Protein AF-X1Q1R5-F1 (afdb_monomer_lite)

Organism: NCBI:txid412755

Radius of gyration: 16.68 Å; chains: 1; bounding box: 34×30×47 Å

Sequence (95 aa):
HKLDEFIKYTYSLKLLEYLACGKPVVTTSTPETKEFSDVIYIAKDYADFSKKIDSALKNDTIELQKQRIEQVKKQDWDLKINQMMKYIDLKISKL

pLDDT: mean 92.35, std 6.98, range [62.72, 98.44]

Foldseek 3Di:
DPDDPVLQPDDDPVLLVCLLQLAEEEEADGPNVVLVVVLYHHADDDVSSVVRVVVRVVVSDPVSSVVSNVSSVVVDPVVVVVVVVVVVCVVVVVD

Structure (mmCIF, N/CA/C/O backbone):
data_AF-X1Q1R5-F1
#
_entry.id   AF-X1Q1R5-F1
#
loop_
_atom_site.group_PDB
_atom_site.id
_atom_site.type_symbol
_atom_site.label_atom_id
_atom_site.label_alt_id
_atom_site.label_comp_id
_atom_site.label_asym_id
_atom_site.label_entity_id
_atom_site.label_seq_id
_atom_site.pdbx_PDB_ins_code
_atom_site.Cartn_x
_atom_site.Cartn_y
_atom_site.Cartn_z
_atom_site.occupancy
_atom_site.B_iso_or_equiv
_atom_site.auth_seq_id
_atom_site.auth_comp_id
_atom_site.auth_asym_id
_atom_site.auth_atom_id
_atom_site.pdbx_PDB_model_num
ATOM 1 N N . HIS A 1 1 ? 0.297 -13.973 2.278 1.00 62.72 1 HIS A N 1
ATOM 2 C CA . HIS A 1 1 ? 0.226 -14.300 3.721 1.00 62.72 1 HIS A CA 1
ATOM 3 C C . HIS A 1 1 ? -0.872 -15.323 3.979 1.00 62.72 1 HIS A C 1
ATOM 5 O O . HIS A 1 1 ? -1.770 -15.435 3.152 1.00 62.72 1 HIS A O 1
ATOM 11 N N . LYS A 1 2 ? -0.825 -16.053 5.102 1.00 74.25 2 LYS A N 1
ATOM 12 C CA . LYS A 1 2 ? -1.996 -16.800 5.579 1.00 74.25 2 LYS A CA 1
ATOM 13 C C . LYS A 1 2 ? -2.978 -15.783 6.156 1.00 74.25 2 LYS A C 1
ATOM 15 O O . LYS A 1 2 ? -2.619 -15.093 7.097 1.00 74.25 2 LYS A O 1
ATOM 20 N N . LEU A 1 3 ? -4.159 -15.643 5.560 1.00 76.81 3 LEU A N 1
ATOM 21 C CA . LEU A 1 3 ? -5.197 -14.751 6.077 1.00 76.81 3 LEU A CA 1
ATOM 22 C C . LEU A 1 3 ? -5.797 -15.378 7.336 1.00 76.81 3 LEU A C 1
ATOM 24 O O . LEU A 1 3 ? -6.502 -16.382 7.250 1.00 76.81 3 LEU A O 1
ATOM 28 N N . ASP A 1 4 ? -5.484 -14.806 8.490 1.00 83.94 4 ASP A N 1
ATOM 29 C CA . ASP A 1 4 ? -6.016 -15.201 9.788 1.00 83.94 4 ASP A CA 1
ATOM 30 C C . ASP A 1 4 ? -6.622 -13.995 10.523 1.00 83.94 4 ASP A C 1
ATOM 32 O O . ASP A 1 4 ? -6.669 -12.871 10.012 1.00 83.94 4 ASP A O 1
ATOM 36 N N . GLU A 1 5 ? -7.143 -14.248 11.722 1.00 84.12 5 GLU A N 1
ATOM 37 C CA . GLU A 1 5 ? -7.767 -13.214 12.543 1.00 84.12 5 GLU A CA 1
ATOM 38 C C . GLU A 1 5 ? -6.778 -12.109 12.936 1.00 84.12 5 GLU A C 1
ATOM 40 O O . GLU A 1 5 ? -7.152 -10.939 12.991 1.00 84.12 5 GLU A O 1
ATOM 45 N N . PHE A 1 6 ? -5.502 -12.449 13.117 1.00 84.00 6 PHE A N 1
ATOM 46 C CA . PHE A 1 6 ? -4.469 -11.484 13.468 1.00 84.00 6 PHE A CA 1
ATOM 47 C C . PHE A 1 6 ? -4.257 -10.454 12.351 1.00 84.00 6 PHE A C 1
ATOM 49 O O . PHE A 1 6 ? -4.289 -9.247 12.601 1.00 84.00 6 PHE A O 1
ATOM 56 N N . ILE A 1 7 ? -4.126 -10.900 11.097 1.00 81.69 7 ILE A N 1
ATOM 57 C CA . ILE A 1 7 ? -3.938 -9.991 9.953 1.00 81.69 7 ILE A CA 1
ATOM 58 C C . ILE A 1 7 ? -5.164 -9.099 9.728 1.00 81.69 7 ILE A C 1
ATOM 60 O O . ILE A 1 7 ? -5.025 -7.972 9.253 1.00 81.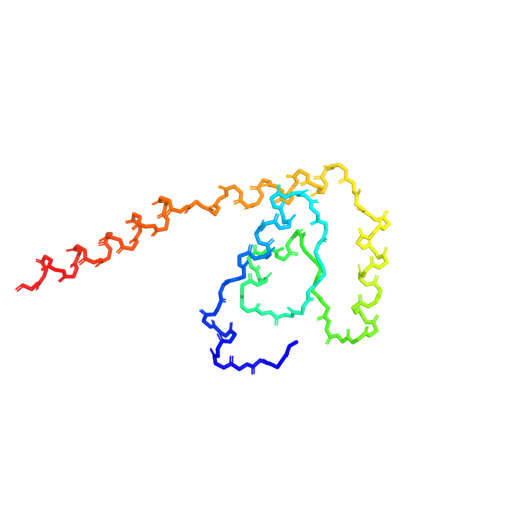69 7 ILE A O 1
ATOM 64 N N . LYS A 1 8 ? -6.364 -9.563 10.095 1.00 82.75 8 LYS A N 1
ATOM 65 C CA . LYS A 1 8 ? -7.595 -8.776 9.955 1.00 82.75 8 LYS A CA 1
ATOM 66 C C . LYS A 1 8 ? -7.580 -7.492 10.790 1.00 82.75 8 LYS A C 1
ATOM 68 O O . LYS A 1 8 ? -8.169 -6.502 10.364 1.00 82.75 8 LYS A O 1
ATOM 73 N N . TYR A 1 9 ? -6.919 -7.518 11.946 1.00 84.25 9 TYR A N 1
ATOM 74 C CA . TYR A 1 9 ? -6.852 -6.391 12.881 1.00 84.25 9 TYR A CA 1
ATOM 75 C C . TYR A 1 9 ? -5.463 -5.740 12.952 1.00 84.25 9 TYR A C 1
ATOM 77 O O . TYR A 1 9 ? -5.221 -4.900 13.815 1.00 84.25 9 TYR A O 1
ATOM 85 N N . THR A 1 10 ? -4.552 -6.113 12.050 1.00 84.00 10 THR A N 1
ATOM 86 C CA . THR A 1 10 ? -3.208 -5.534 11.973 1.00 84.00 10 THR A CA 1
ATOM 87 C C . THR A 1 10 ? -3.160 -4.412 10.946 1.00 84.00 10 THR A C 1
ATOM 89 O O . THR A 1 10 ? -3.763 -4.503 9.877 1.00 84.00 10 THR A O 1
ATOM 92 N N . TYR A 1 11 ? -2.389 -3.377 11.267 1.00 86.94 11 TYR A N 1
ATOM 93 C CA . TYR A 1 11 ? -2.087 -2.265 10.379 1.00 86.94 11 TYR A CA 1
ATOM 94 C C . TYR A 1 11 ? -0.563 -2.157 10.206 1.00 86.94 11 TYR A C 1
ATOM 96 O O . TYR A 1 11 ? 0.184 -2.091 11.185 1.00 86.94 11 TYR A O 1
ATOM 104 N N . SER A 1 12 ? -0.083 -2.205 8.967 1.00 89.00 12 SER A N 1
ATOM 105 C CA . SER A 1 12 ? 1.324 -2.335 8.608 1.00 89.00 12 SER A CA 1
ATOM 106 C C . SER A 1 12 ? 2.020 -0.981 8.590 1.00 89.00 12 SER A C 1
ATOM 108 O O . SER A 1 12 ? 2.061 -0.274 7.583 1.00 89.00 12 SER A O 1
ATOM 110 N N . LEU A 1 13 ? 2.696 -0.646 9.690 1.00 90.88 13 LEU A N 1
ATOM 111 C CA . LEU A 1 13 ? 3.526 0.561 9.736 1.00 90.88 13 LEU A CA 1
ATOM 112 C C . LEU A 1 13 ? 4.614 0.557 8.646 1.00 90.88 13 LEU A C 1
ATOM 114 O O . LEU A 1 13 ? 4.911 1.596 8.064 1.00 90.88 13 LEU A O 1
ATOM 118 N N . LYS A 1 14 ? 5.151 -0.622 8.301 1.00 91.56 14 LYS A N 1
ATOM 119 C CA . LYS A 1 14 ? 6.138 -0.755 7.220 1.00 91.56 14 LYS A CA 1
ATOM 120 C C . LYS A 1 14 ? 5.587 -0.361 5.857 1.00 91.56 14 LYS A C 1
ATOM 122 O O . LYS A 1 14 ? 6.324 0.221 5.066 1.00 91.56 14 LYS A O 1
ATOM 127 N N . LEU A 1 15 ? 4.311 -0.637 5.583 1.00 94.38 15 LEU A N 1
ATOM 128 C CA . LEU A 1 15 ? 3.679 -0.179 4.348 1.00 94.38 15 LEU A CA 1
ATOM 129 C C . LEU A 1 15 ? 3.727 1.350 4.266 1.00 94.38 15 LEU A C 1
ATOM 131 O O . LEU A 1 15 ? 4.181 1.892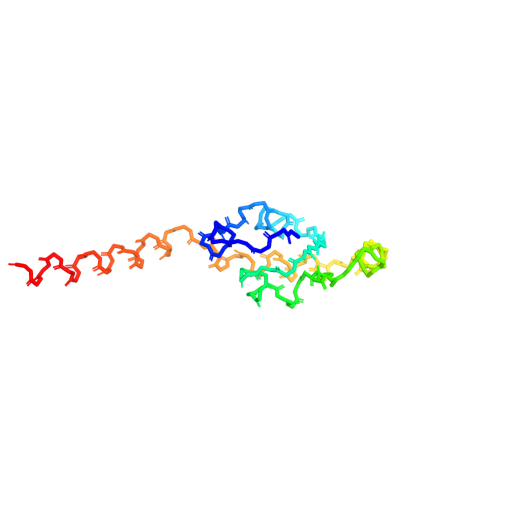 3.259 1.00 94.38 15 LEU A O 1
ATOM 135 N N . LEU A 1 16 ? 3.334 2.032 5.345 1.00 94.31 16 LEU A N 1
ATOM 136 C CA . LEU A 1 16 ? 3.365 3.491 5.404 1.00 94.31 16 LEU A CA 1
ATOM 137 C C . LEU A 1 16 ? 4.774 4.061 5.258 1.00 94.31 16 LEU A C 1
ATOM 139 O O . LEU A 1 16 ? 4.963 4.991 4.481 1.00 94.31 16 LEU A O 1
ATOM 143 N N . GLU A 1 17 ? 5.761 3.500 5.958 1.00 95.25 17 GLU A N 1
ATOM 144 C CA . GLU A 1 17 ? 7.154 3.957 5.882 1.00 95.25 17 GLU A CA 1
ATOM 145 C C . GLU A 1 17 ? 7.701 3.885 4.449 1.00 95.25 17 GLU A C 1
ATOM 147 O O . GLU A 1 17 ? 8.294 4.848 3.961 1.00 95.25 17 GLU A O 1
ATOM 152 N N . TYR A 1 18 ? 7.466 2.780 3.733 1.00 96.75 18 TYR A N 1
ATOM 153 C CA . TYR A 1 18 ? 7.936 2.652 2.352 1.00 96.75 18 TYR A CA 1
ATOM 154 C C . TYR A 1 18 ? 7.255 3.643 1.409 1.00 96.75 18 TYR A C 1
ATOM 156 O O . TYR A 1 18 ? 7.927 4.257 0.576 1.00 96.75 18 TYR A O 1
ATOM 164 N N . LEU A 1 19 ? 5.946 3.844 1.563 1.00 96.50 19 LEU A N 1
ATOM 165 C CA . LEU A 1 19 ? 5.197 4.820 0.775 1.00 96.50 19 LEU A CA 1
ATOM 166 C C . LEU A 1 19 ? 5.610 6.265 1.095 1.00 96.50 19 LEU A C 1
ATOM 168 O O . LEU A 1 19 ? 5.726 7.075 0.177 1.00 96.50 19 LEU A O 1
ATOM 172 N N . ALA A 1 20 ? 5.926 6.571 2.356 1.00 96.19 20 ALA A N 1
ATOM 173 C CA . ALA A 1 20 ? 6.461 7.867 2.779 1.00 96.19 20 ALA A CA 1
ATOM 174 C C . ALA A 1 20 ? 7.858 8.138 2.200 1.00 96.19 20 ALA A C 1
ATOM 176 O O . ALA A 1 20 ? 8.215 9.286 1.948 1.00 96.19 20 ALA A O 1
ATOM 177 N N . CYS A 1 21 ? 8.635 7.088 1.923 1.00 96.88 21 CYS A N 1
ATOM 178 C CA . CYS A 1 21 ? 9.883 7.178 1.163 1.00 96.88 21 CYS A CA 1
ATOM 179 C C . CYS A 1 21 ? 9.677 7.182 -0.365 1.00 96.88 21 CYS A C 1
ATOM 181 O O . CYS A 1 21 ? 10.657 7.119 -1.110 1.00 96.88 21 CYS A O 1
ATOM 183 N N . GLY A 1 22 ? 8.430 7.187 -0.846 1.00 97.31 22 GLY A N 1
ATOM 184 C CA . GLY A 1 22 ? 8.088 7.116 -2.267 1.00 97.31 22 GLY A CA 1
ATOM 185 C C . GLY A 1 22 ? 8.401 5.771 -2.926 1.00 97.31 22 GLY A C 1
ATOM 186 O O . GLY A 1 22 ? 8.298 5.660 -4.144 1.00 97.31 22 GLY A O 1
ATOM 187 N N . LYS A 1 23 ? 8.775 4.735 -2.167 1.00 97.75 23 LYS A N 1
ATOM 188 C CA . LYS A 1 23 ? 9.219 3.452 -2.725 1.00 97.75 23 LYS A CA 1
ATOM 189 C C . LYS A 1 23 ? 8.035 2.633 -3.242 1.00 97.75 23 LYS A C 1
ATOM 191 O O . LYS A 1 23 ? 7.009 2.562 -2.563 1.00 97.75 23 LYS A O 1
ATOM 196 N N . PRO A 1 24 ? 8.153 1.981 -4.413 1.00 97.75 24 PRO A N 1
ATOM 197 C CA . PRO A 1 24 ? 7.119 1.070 -4.869 1.00 97.75 24 PRO A CA 1
ATOM 198 C C . PRO A 1 24 ? 7.029 -0.140 -3.933 1.00 97.75 24 PRO A C 1
ATOM 200 O O . PRO A 1 24 ? 8.046 -0.687 -3.506 1.00 97.75 24 PRO A O 1
ATOM 203 N N . VAL A 1 25 ? 5.803 -0.567 -3.628 1.00 97.69 25 VAL A N 1
ATOM 204 C CA . VAL A 1 25 ? 5.539 -1.698 -2.730 1.00 97.69 25 VAL A CA 1
ATOM 205 C C . VAL A 1 25 ? 4.766 -2.777 -3.474 1.00 97.69 25 VAL A C 1
ATOM 207 O O . VAL A 1 25 ? 3.725 -2.505 -4.074 1.00 97.69 25 VAL A O 1
ATOM 210 N N . VAL A 1 26 ? 5.266 -4.010 -3.397 1.00 97.56 26 VAL A N 1
ATOM 211 C CA . VAL A 1 26 ? 4.562 -5.220 -3.830 1.00 97.56 26 VAL A CA 1
ATOM 212 C C . VAL A 1 26 ? 4.185 -6.015 -2.588 1.00 97.56 26 VAL A C 1
ATOM 214 O O . VAL A 1 26 ? 5.031 -6.299 -1.744 1.00 97.56 26 VAL A O 1
ATOM 217 N N . THR A 1 27 ? 2.911 -6.362 -2.462 1.00 95.31 27 THR A N 1
ATOM 218 C CA . THR A 1 27 ? 2.374 -7.078 -1.301 1.00 95.31 27 THR A CA 1
ATOM 219 C C . THR A 1 27 ? 1.303 -8.082 -1.725 1.00 95.31 27 THR A C 1
ATOM 221 O O . THR A 1 27 ? 0.934 -8.160 -2.895 1.00 95.31 27 THR A O 1
ATOM 224 N N . THR A 1 28 ? 0.801 -8.872 -0.780 1.00 93.31 28 THR A N 1
ATOM 225 C CA . THR A 1 28 ? -0.390 -9.714 -0.980 1.00 93.31 28 THR A CA 1
ATOM 226 C C . THR A 1 28 ? -1.607 -9.057 -0.338 1.00 93.31 28 THR A C 1
ATOM 228 O O . THR A 1 28 ? -1.465 -8.170 0.500 1.00 93.31 28 THR A O 1
ATOM 231 N N . SER A 1 29 ? -2.810 -9.463 -0.745 1.00 91.56 29 SER A N 1
ATOM 232 C CA . SER A 1 29 ? -4.040 -8.822 -0.272 1.00 91.56 29 SER A CA 1
ATOM 233 C C . SER A 1 29 ? -4.211 -8.951 1.246 1.00 91.56 29 SER A C 1
ATOM 235 O O . SER A 1 29 ? -4.197 -10.055 1.788 1.00 91.56 29 SER A O 1
ATOM 237 N N . THR A 1 30 ? -4.408 -7.816 1.913 1.00 89.31 30 THR A N 1
ATOM 238 C CA . THR A 1 30 ? -4.883 -7.685 3.302 1.00 89.31 30 THR A CA 1
ATOM 239 C C . THR A 1 30 ? -5.984 -6.613 3.358 1.00 89.31 30 THR A C 1
ATOM 241 O O . THR A 1 30 ? -6.139 -5.853 2.396 1.00 89.31 30 THR A O 1
ATOM 244 N N . PRO A 1 31 ? -6.773 -6.501 4.443 1.00 88.50 31 PRO A N 1
ATOM 245 C CA . PRO A 1 31 ? -7.789 -5.450 4.546 1.00 88.50 31 PRO A CA 1
ATOM 246 C C . PRO A 1 31 ? -7.235 -4.031 4.339 1.00 88.50 31 PRO A C 1
ATOM 248 O O . PRO A 1 31 ? -7.820 -3.269 3.575 1.00 88.50 31 PRO A O 1
ATOM 251 N N . GLU A 1 32 ? -6.079 -3.720 4.933 1.00 87.19 32 GLU A N 1
ATOM 252 C CA . GLU A 1 32 ? -5.391 -2.423 4.818 1.00 87.19 32 GLU A CA 1
ATOM 253 C C . GLU A 1 32 ? -4.976 -2.093 3.377 1.00 87.19 32 GLU A C 1
ATOM 255 O O . GLU A 1 32 ? -5.114 -0.958 2.933 1.00 87.19 32 GLU A O 1
ATOM 260 N N . THR A 1 33 ? -4.523 -3.085 2.600 1.00 90.69 33 THR A N 1
ATOM 261 C CA . THR A 1 33 ? -4.043 -2.841 1.223 1.00 90.69 33 THR A CA 1
ATOM 262 C C . THR A 1 33 ? -5.099 -2.242 0.295 1.00 90.69 33 THR A C 1
ATOM 264 O O . THR A 1 33 ? -4.743 -1.649 -0.720 1.00 90.69 33 THR A O 1
ATOM 267 N N . LYS A 1 34 ? -6.388 -2.354 0.640 1.00 88.69 34 LYS A N 1
ATOM 268 C CA . LYS A 1 34 ? -7.482 -1.745 -0.126 1.00 88.69 34 LYS A CA 1
ATOM 269 C C . LYS A 1 34 ? -7.440 -0.218 -0.106 1.00 88.69 34 LYS A C 1
ATOM 271 O O . LYS A 1 34 ? -7.826 0.392 -1.089 1.00 88.69 34 LYS A O 1
ATOM 276 N N . GLU A 1 35 ? -6.969 0.391 0.979 1.00 89.62 35 GLU A N 1
ATOM 277 C CA . GLU A 1 35 ? -6.878 1.854 1.106 1.00 89.62 35 GLU A CA 1
ATOM 278 C C . GLU A 1 35 ?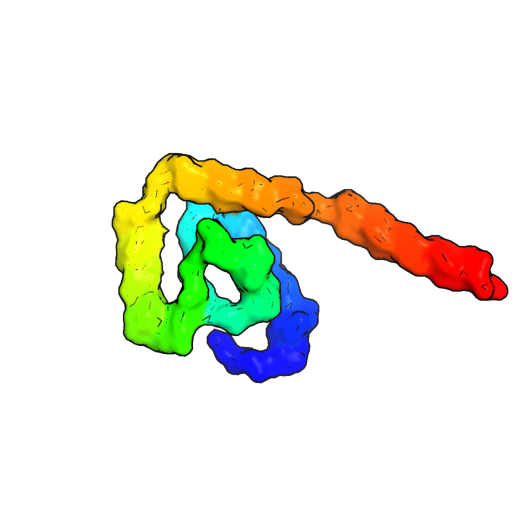 -5.777 2.452 0.212 1.00 89.62 35 GLU A C 1
ATOM 280 O O . GLU A 1 35 ? -5.841 3.609 -0.204 1.00 89.62 35 GLU A O 1
ATOM 285 N N . PHE A 1 36 ? -4.776 1.639 -0.125 1.00 93.75 36 PHE A N 1
ATOM 286 C CA . PHE A 1 36 ? -3.600 2.052 -0.888 1.00 93.75 36 PHE A CA 1
ATOM 287 C C . PHE A 1 36 ? -3.552 1.436 -2.289 1.00 93.75 36 PHE A C 1
ATOM 289 O O . PHE A 1 36 ? -2.515 1.533 -2.943 1.00 93.75 36 PHE A O 1
ATOM 296 N N . SER A 1 37 ? -4.640 0.814 -2.763 1.00 94.50 37 SER A N 1
ATOM 297 C CA . SER A 1 37 ? -4.673 0.059 -4.027 1.00 94.50 37 SER A CA 1
ATOM 298 C C . SER A 1 37 ? -4.219 0.863 -5.243 1.00 94.50 37 SER A C 1
ATOM 300 O O . SER A 1 37 ? -3.703 0.282 -6.192 1.00 94.50 37 SER A O 1
ATOM 302 N N . ASP A 1 38 ? -4.372 2.184 -5.192 1.00 95.00 38 ASP A N 1
ATOM 303 C CA . ASP A 1 38 ? -4.008 3.093 -6.280 1.00 95.00 38 ASP A CA 1
ATOM 304 C C . ASP A 1 38 ? -2.493 3.337 -6.373 1.00 95.00 38 ASP A C 1
ATOM 306 O O . ASP A 1 38 ? -2.000 3.787 -7.403 1.00 95.00 38 ASP A O 1
ATOM 310 N N . VAL A 1 39 ? -1.737 3.044 -5.307 1.00 96.25 39 VAL A N 1
ATOM 311 C CA . VAL A 1 39 ? -0.304 3.374 -5.199 1.00 96.25 39 VAL A CA 1
ATOM 312 C C . VAL A 1 39 ? 0.598 2.169 -4.887 1.00 96.25 39 VAL A C 1
ATOM 314 O O . VAL A 1 39 ? 1.823 2.324 -4.791 1.00 96.25 39 VAL A O 1
ATOM 317 N N . ILE A 1 40 ? 0.023 0.964 -4.771 1.00 97.06 40 ILE A N 1
ATOM 318 C CA . ILE A 1 40 ? 0.733 -0.300 -4.501 1.00 97.06 40 ILE A CA 1
ATOM 319 C C . ILE A 1 40 ? 0.390 -1.391 -5.513 1.00 97.06 40 ILE A C 1
ATOM 321 O O . ILE A 1 40 ? -0.627 -1.353 -6.196 1.00 97.06 40 ILE A O 1
ATOM 325 N N . TYR A 1 41 ? 1.210 -2.438 -5.535 1.00 97.62 41 TYR A N 1
ATOM 326 C CA . TYR A 1 41 ? 0.963 -3.639 -6.319 1.00 97.62 41 TYR A CA 1
ATOM 327 C C . TYR A 1 41 ? 0.487 -4.780 -5.413 1.00 97.62 41 TYR A C 1
ATOM 329 O O . TYR A 1 41 ? 1.210 -5.212 -4.516 1.00 97.62 41 TYR A O 1
ATOM 337 N N . ILE A 1 42 ? -0.713 -5.310 -5.671 1.00 96.94 42 ILE A N 1
ATOM 338 C CA . ILE A 1 42 ? -1.284 -6.434 -4.911 1.00 96.94 42 ILE A CA 1
ATOM 339 C C . ILE A 1 42 ? -1.196 -7.711 -5.745 1.00 96.94 42 ILE A C 1
ATOM 341 O O . ILE A 1 42 ? -1.893 -7.862 -6.748 1.00 96.94 42 ILE A O 1
ATOM 345 N N . ALA A 1 43 ? -0.326 -8.632 -5.349 1.00 97.12 43 ALA A N 1
ATOM 346 C CA . ALA A 1 43 ? -0.126 -9.914 -6.007 1.00 97.12 43 ALA A CA 1
ATOM 347 C C . ALA A 1 43 ? -1.104 -10.987 -5.505 1.00 97.12 43 ALA A C 1
ATOM 349 O O . ALA A 1 43 ? -1.402 -11.055 -4.308 1.00 97.12 43 ALA A O 1
ATOM 350 N N . LYS A 1 44 ? -1.579 -11.841 -6.419 1.00 95.12 44 LYS A N 1
ATOM 351 C CA . LYS A 1 44 ? -2.515 -12.941 -6.110 1.00 95.12 44 LYS A CA 1
ATOM 352 C C . LYS A 1 44 ? -1.837 -14.298 -5.905 1.00 95.12 44 LYS A C 1
ATOM 354 O O . LYS A 1 44 ? -2.386 -15.158 -5.226 1.00 95.12 44 LYS A O 1
ATOM 359 N N . ASP A 1 45 ? -0.658 -14.484 -6.488 1.00 95.31 45 ASP A N 1
ATOM 360 C CA . ASP A 1 45 ? 0.114 -15.723 -6.443 1.00 95.31 45 ASP A CA 1
ATOM 361 C C . ASP A 1 45 ? 1.614 -15.435 -6.628 1.00 95.31 45 ASP A C 1
ATOM 363 O O . ASP A 1 45 ? 2.022 -14.289 -6.828 1.00 95.31 45 ASP A O 1
ATOM 367 N N . TYR A 1 46 ? 2.442 -16.477 -6.540 1.00 95.62 46 TYR A N 1
ATOM 368 C CA . TYR A 1 46 ? 3.899 -16.362 -6.639 1.00 95.62 46 TYR A CA 1
ATOM 369 C C . TYR A 1 46 ? 4.381 -15.799 -7.983 1.00 95.62 46 TYR A C 1
ATOM 371 O O . TYR A 1 46 ? 5.275 -14.953 -8.014 1.00 95.62 46 TYR A O 1
ATOM 379 N N . ALA A 1 47 ? 3.795 -16.248 -9.095 1.00 97.50 47 ALA A N 1
ATOM 380 C CA . ALA A 1 47 ? 4.214 -15.819 -10.426 1.00 97.50 47 ALA A CA 1
ATOM 381 C C . ALA A 1 47 ? 3.838 -14.351 -10.671 1.00 97.50 47 ALA A C 1
ATOM 383 O O . ALA A 1 47 ? 4.622 -13.577 -11.222 1.00 97.50 47 ALA A O 1
ATOM 384 N N . ASP A 1 48 ? 2.650 -13.954 -10.226 1.00 97.94 48 ASP A N 1
ATOM 385 C CA . ASP A 1 48 ? 2.168 -12.579 -10.265 1.00 97.94 48 ASP A CA 1
ATOM 386 C C . ASP A 1 48 ? 2.986 -11.656 -9.348 1.00 97.94 48 ASP A C 1
ATOM 388 O O . ASP A 1 48 ? 3.269 -10.519 -9.724 1.00 97.94 48 ASP A O 1
ATOM 392 N N . PHE A 1 49 ? 3.448 -12.148 -8.192 1.00 97.75 49 PHE A N 1
ATOM 393 C CA . PHE A 1 49 ? 4.349 -11.398 -7.311 1.00 97.75 49 PHE A CA 1
ATOM 394 C C . PHE A 1 49 ? 5.653 -11.035 -8.028 1.00 97.75 49 PHE A C 1
ATOM 396 O O . PHE A 1 49 ? 6.029 -9.865 -8.053 1.00 97.75 49 PHE A O 1
ATOM 403 N N . SER A 1 50 ? 6.300 -12.009 -8.678 1.00 98.06 50 SER A N 1
ATOM 404 C CA . SER A 1 50 ? 7.530 -11.770 -9.447 1.00 98.06 50 SER A CA 1
ATOM 405 C C . SER A 1 50 ? 7.309 -10.753 -10.568 1.00 98.06 50 SER A C 1
ATOM 407 O O . SER A 1 50 ? 8.055 -9.785 -10.682 1.00 98.06 50 SER A O 1
ATOM 409 N N . LYS A 1 51 ? 6.232 -10.909 -11.351 1.00 98.44 51 LYS A N 1
ATOM 410 C CA . LYS A 1 51 ? 5.890 -9.967 -12.431 1.00 98.44 51 LYS A CA 1
ATOM 411 C C . LYS A 1 51 ? 5.661 -8.547 -11.913 1.00 98.44 51 LYS A C 1
ATOM 413 O O . LYS A 1 51 ? 6.048 -7.575 -12.562 1.00 98.44 51 LYS A O 1
ATOM 418 N N . LYS A 1 52 ? 5.029 -8.414 -10.746 1.00 98.31 52 LYS A N 1
ATOM 419 C CA . LYS A 1 52 ? 4.782 -7.118 -10.107 1.00 98.31 52 LYS A CA 1
ATOM 420 C C . LYS A 1 52 ? 6.051 -6.478 -9.567 1.00 98.31 52 LYS A C 1
ATOM 422 O O . LYS A 1 52 ? 6.145 -5.261 -9.660 1.00 98.31 52 LYS A O 1
ATOM 427 N N . ILE A 1 53 ? 7.029 -7.250 -9.085 1.00 98.12 53 ILE A N 1
ATOM 428 C CA . ILE A 1 53 ? 8.361 -6.716 -8.753 1.00 98.12 53 ILE A CA 1
ATOM 429 C C . ILE A 1 53 ? 9.000 -6.103 -10.001 1.00 98.12 53 ILE A C 1
ATOM 431 O O . ILE A 1 53 ? 9.414 -4.947 -9.965 1.00 98.12 53 ILE A O 1
ATOM 435 N N . ASP A 1 54 ? 9.021 -6.834 -11.117 1.00 98.38 54 ASP A N 1
ATOM 436 C CA . ASP A 1 54 ? 9.620 -6.331 -12.358 1.00 98.38 54 ASP A CA 1
ATOM 437 C C . ASP A 1 54 ? 8.925 -5.053 -12.846 1.00 98.38 54 ASP A C 1
ATOM 439 O O . ASP A 1 54 ? 9.584 -4.090 -13.238 1.00 98.38 54 ASP A O 1
ATOM 443 N N . SER A 1 55 ? 7.589 -5.020 -12.794 1.00 97.75 55 SER A N 1
ATOM 444 C CA . SER A 1 55 ? 6.804 -3.828 -13.135 1.00 97.75 55 SER A CA 1
ATOM 445 C C . SER A 1 55 ? 7.090 -2.663 -12.189 1.00 97.75 55 SER A C 1
ATOM 447 O O . SER A 1 55 ? 7.271 -1.536 -12.641 1.00 97.75 55 SER A O 1
ATOM 449 N N . ALA A 1 56 ? 7.139 -2.925 -10.884 1.00 97.69 56 ALA A N 1
ATOM 450 C CA . ALA A 1 56 ? 7.408 -1.926 -9.861 1.00 97.69 56 ALA A CA 1
ATOM 451 C C . ALA A 1 56 ? 8.776 -1.266 -10.055 1.00 97.69 56 ALA A C 1
ATOM 453 O O . ALA A 1 56 ? 8.878 -0.055 -9.903 1.00 97.69 56 ALA A O 1
ATOM 454 N N . LEU A 1 57 ? 9.800 -2.041 -10.424 1.00 96.81 57 LEU A N 1
ATOM 455 C CA . LEU A 1 57 ? 11.149 -1.532 -10.675 1.00 96.81 57 LEU A CA 1
ATOM 456 C C . LEU A 1 57 ? 11.255 -0.765 -11.999 1.00 96.81 57 LEU A C 1
ATOM 458 O O . LEU A 1 57 ? 11.938 0.252 -12.059 1.00 96.81 57 LEU A O 1
ATOM 462 N N . LYS A 1 58 ? 10.590 -1.236 -13.062 1.00 97.50 58 LYS A N 1
ATOM 463 C CA . LYS A 1 58 ? 10.660 -0.605 -14.393 1.00 97.50 58 LYS A CA 1
ATOM 464 C C . LYS A 1 58 ? 9.844 0.681 -14.500 1.00 97.50 58 LYS A C 1
ATOM 466 O O . LYS A 1 58 ? 10.231 1.575 -15.242 1.00 97.50 58 LYS A O 1
ATOM 471 N N . ASN A 1 59 ? 8.726 0.761 -13.781 1.00 95.25 59 ASN A N 1
ATOM 472 C CA . ASN A 1 59 ? 7.748 1.840 -13.918 1.00 95.25 59 ASN A CA 1
ATOM 473 C C . ASN A 1 59 ? 7.776 2.832 -12.740 1.00 95.25 59 ASN A C 1
ATOM 475 O O . ASN A 1 59 ? 6.796 3.538 -12.530 1.00 95.25 59 ASN A O 1
ATOM 479 N N . ASP A 1 60 ? 8.842 2.885 -11.934 1.00 97.12 60 ASP A N 1
ATOM 480 C CA . ASP A 1 60 ? 8.939 3.815 -10.796 1.00 97.12 60 ASP A CA 1
ATOM 481 C C . ASP A 1 60 ? 9.311 5.240 -11.242 1.00 97.12 60 ASP A C 1
ATOM 483 O O . ASP A 1 60 ? 10.478 5.630 -11.229 1.00 97.12 60 ASP A O 1
ATOM 487 N N . THR A 1 61 ? 8.315 6.024 -11.665 1.00 97.81 61 THR A N 1
ATOM 488 C CA . THR A 1 61 ? 8.515 7.427 -12.063 1.00 97.81 61 THR A CA 1
ATOM 489 C C . THR A 1 61 ? 8.448 8.387 -10.873 1.00 97.81 61 THR A C 1
ATOM 491 O O . THR A 1 61 ? 7.848 8.090 -9.839 1.00 97.81 61 THR A O 1
ATOM 494 N N . ILE A 1 62 ? 9.005 9.591 -11.037 1.00 98.00 62 ILE A N 1
ATOM 495 C CA . ILE A 1 62 ? 8.980 10.651 -10.012 1.00 98.00 62 ILE A CA 1
ATOM 496 C C . ILE A 1 62 ? 7.537 11.006 -9.618 1.00 98.00 62 ILE A C 1
ATOM 498 O O . ILE A 1 62 ? 7.250 11.274 -8.451 1.00 98.00 62 ILE A O 1
ATOM 502 N N . GLU A 1 63 ? 6.610 10.993 -10.573 1.00 97.94 63 GLU A N 1
ATOM 503 C CA . GLU A 1 63 ? 5.190 11.265 -10.349 1.00 97.94 63 GLU A CA 1
ATOM 504 C C . GLU A 1 63 ? 4.565 10.203 -9.443 1.00 97.94 63 GLU A C 1
ATOM 506 O O . GLU A 1 63 ? 3.874 10.550 -8.485 1.00 97.94 63 GLU A O 1
ATOM 511 N N . LEU A 1 64 ? 4.854 8.922 -9.688 1.00 97.56 64 LEU A N 1
ATOM 512 C CA . LEU A 1 64 ? 4.360 7.820 -8.861 1.00 97.56 64 LEU A CA 1
ATOM 513 C C . LEU A 1 64 ? 4.960 7.853 -7.452 1.00 97.56 64 LEU A C 1
ATOM 515 O O . LEU A 1 64 ? 4.246 7.620 -6.476 1.00 97.56 64 LEU A O 1
ATOM 519 N N . GLN A 1 65 ? 6.241 8.207 -7.315 1.00 98.19 65 GLN A N 1
ATOM 520 C CA . GLN A 1 65 ? 6.863 8.418 -6.004 1.00 98.19 65 GLN A CA 1
ATOM 521 C C . GLN A 1 65 ? 6.152 9.535 -5.225 1.00 98.19 65 GLN A C 1
ATOM 523 O O . GLN A 1 65 ? 5.812 9.352 -4.057 1.00 98.19 65 GLN A O 1
ATOM 528 N N . LYS A 1 66 ? 5.854 10.669 -5.874 1.00 98.00 66 LYS A N 1
ATOM 529 C CA . LYS A 1 66 ? 5.101 11.773 -5.254 1.00 98.00 66 LYS A CA 1
ATOM 530 C C . LYS A 1 66 ? 3.683 11.360 -4.863 1.00 98.00 66 LYS A C 1
ATOM 532 O O . LYS A 1 66 ? 3.243 11.720 -3.776 1.00 98.00 66 LYS A O 1
ATOM 5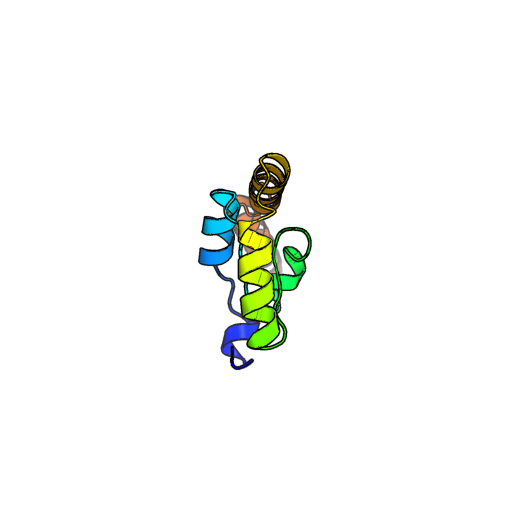37 N N . GLN A 1 67 ? 2.989 10.591 -5.703 1.00 97.00 67 GLN A N 1
ATOM 538 C CA . GLN A 1 67 ? 1.650 10.078 -5.390 1.00 97.00 67 GLN A CA 1
ATOM 539 C C . GLN A 1 67 ? 1.658 9.176 -4.151 1.00 97.00 67 GLN A C 1
ATOM 541 O O . GLN A 1 67 ? 0.805 9.340 -3.280 1.00 97.00 67 GLN A O 1
ATOM 546 N N . ARG A 1 68 ? 2.645 8.276 -4.024 1.00 97.19 68 ARG A N 1
ATOM 547 C CA . ARG A 1 68 ? 2.823 7.441 -2.822 1.00 97.19 68 ARG A CA 1
ATOM 548 C C . ARG A 1 68 ? 2.992 8.287 -1.559 1.00 97.19 68 ARG A C 1
ATOM 550 O O . ARG A 1 68 ? 2.292 8.051 -0.577 1.00 97.19 68 ARG A O 1
ATOM 557 N N . ILE A 1 69 ? 3.877 9.285 -1.614 1.00 96.94 69 ILE A N 1
ATOM 558 C CA . ILE A 1 69 ? 4.154 10.189 -0.488 1.00 96.94 69 ILE A CA 1
ATOM 559 C C . ILE A 1 69 ? 2.893 10.968 -0.107 1.00 96.94 69 ILE A C 1
ATOM 561 O O . ILE A 1 69 ? 2.553 11.057 1.068 1.00 96.94 69 ILE A O 1
ATOM 565 N N . GLU A 1 70 ? 2.180 11.517 -1.090 1.00 95.62 70 GLU A N 1
ATOM 566 C CA . GLU A 1 70 ? 0.967 12.297 -0.844 1.00 95.62 70 GLU A CA 1
ATOM 567 C C . GLU A 1 70 ? -0.149 11.447 -0.228 1.00 95.62 70 GLU A C 1
ATOM 569 O O . GLU A 1 70 ? -0.833 11.892 0.692 1.00 95.62 70 GLU A O 1
ATOM 574 N N . GLN A 1 71 ? -0.298 10.197 -0.672 1.00 93.38 71 GLN A N 1
ATOM 575 C CA . GLN A 1 71 ? -1.336 9.307 -0.159 1.00 93.38 71 GLN A CA 1
ATOM 576 C C . GLN A 1 71 ? -1.162 9.011 1.338 1.00 93.38 71 GLN A C 1
ATOM 578 O O . GLN A 1 71 ? -2.154 8.936 2.065 1.00 93.38 71 GLN A O 1
ATOM 583 N N . VAL A 1 72 ? 0.078 8.895 1.826 1.00 93.00 72 VAL A N 1
ATOM 584 C CA . VAL A 1 72 ? 0.339 8.622 3.250 1.00 93.00 72 VAL A CA 1
ATOM 585 C C . VAL A 1 72 ? 0.363 9.856 4.139 1.00 93.00 72 VAL A C 1
ATOM 587 O O . VAL A 1 72 ? 0.241 9.701 5.348 1.00 93.00 72 VAL A O 1
ATOM 590 N N . LYS A 1 73 ? 0.420 11.079 3.597 1.00 89.44 73 LYS A N 1
ATOM 591 C CA . LYS A 1 73 ? 0.294 12.300 4.421 1.00 89.44 73 LYS A CA 1
ATOM 592 C C . LYS A 1 73 ? -1.031 12.380 5.176 1.00 89.44 73 LYS A C 1
ATOM 594 O O . LYS A 1 73 ? -1.115 13.041 6.201 1.00 89.44 73 LYS A O 1
ATOM 599 N N . LYS A 1 74 ? -2.063 11.691 4.683 1.00 82.25 74 LYS A N 1
ATOM 600 C CA . LYS A 1 74 ? -3.369 11.578 5.348 1.00 82.25 74 LYS A CA 1
ATOM 601 C C . LYS A 1 74 ? -3.330 10.670 6.587 1.00 82.25 74 LYS A C 1
ATOM 603 O O . LYS A 1 74 ? -4.280 10.664 7.365 1.00 82.25 74 LYS A O 1
ATOM 608 N N . GLN A 1 75 ? -2.256 9.900 6.771 1.00 83.44 75 GLN A N 1
ATOM 609 C CA . GLN A 1 75 ? -2.064 8.974 7.887 1.00 83.44 75 GLN A CA 1
ATOM 610 C C . GLN A 1 75 ? -1.378 9.683 9.053 1.00 83.44 75 GLN A C 1
ATOM 612 O O . GLN A 1 75 ? -0.212 9.445 9.356 1.00 83.44 75 GLN A O 1
ATOM 617 N N . ASP A 1 76 ? -2.131 10.567 9.695 1.00 84.38 76 ASP A N 1
ATOM 618 C CA . ASP A 1 76 ? -1.668 11.399 10.798 1.00 84.38 76 ASP A CA 1
ATOM 619 C C . ASP A 1 76 ? -2.039 10.784 12.163 1.00 84.38 76 ASP A C 1
ATOM 621 O O . ASP A 1 76 ? -3.163 10.308 12.371 1.00 84.38 76 ASP A O 1
ATOM 625 N N . TRP A 1 77 ? -1.078 10.760 13.091 1.00 85.44 77 TRP A N 1
ATOM 626 C CA . TRP A 1 77 ? -1.278 10.207 14.432 1.00 85.44 77 TRP A CA 1
ATOM 627 C C . TRP A 1 77 ? -2.201 11.063 15.291 1.00 85.44 77 TRP A C 1
ATOM 629 O O . TRP A 1 77 ? -3.074 10.507 15.957 1.00 85.44 77 TRP A O 1
ATOM 639 N N . ASP A 1 78 ? -2.060 12.385 15.246 1.00 89.56 78 ASP A N 1
ATOM 640 C CA . ASP A 1 78 ? -2.911 13.301 15.999 1.00 89.56 78 ASP A CA 1
ATOM 641 C C . ASP A 1 78 ? -4.358 13.174 15.524 1.00 89.56 78 ASP A C 1
ATOM 643 O O . ASP A 1 78 ? -5.275 13.097 16.340 1.00 89.56 78 ASP A O 1
ATOM 647 N N . LEU A 1 79 ? -4.586 13.045 14.212 1.00 87.00 79 LEU A N 1
ATOM 648 C CA . LEU A 1 79 ? -5.921 12.789 13.668 1.00 87.00 79 LEU A CA 1
ATOM 649 C C . LEU A 1 79 ? -6.526 11.493 14.231 1.00 87.00 79 LEU A C 1
ATOM 651 O O . LEU A 1 79 ? -7.680 11.495 14.670 1.00 87.00 79 LEU A O 1
ATOM 655 N N . LYS A 1 80 ? -5.759 10.395 14.243 1.00 87.88 80 LYS A N 1
ATOM 656 C CA . LYS A 1 80 ? -6.220 9.093 14.758 1.00 87.88 80 LYS A CA 1
ATOM 657 C C . LYS A 1 80 ? -6.501 9.140 16.260 1.00 87.88 80 LYS A C 1
ATOM 659 O O . LYS A 1 80 ? -7.552 8.666 16.695 1.00 87.88 80 LYS A O 1
ATOM 664 N N . ILE A 1 81 ? -5.610 9.745 17.046 1.00 92.81 81 ILE A N 1
ATOM 665 C CA . ILE A 1 81 ? -5.790 9.906 18.494 1.00 92.81 81 ILE A CA 1
ATOM 666 C C . ILE A 1 81 ? -7.004 10.782 18.796 1.00 92.81 81 ILE A C 1
ATOM 668 O O . ILE A 1 81 ? -7.842 10.390 19.604 1.00 92.81 81 ILE A O 1
ATOM 672 N N . ASN A 1 82 ? -7.167 11.912 18.109 1.00 94.19 82 ASN A N 1
ATOM 673 C CA . ASN A 1 82 ? -8.310 12.801 18.309 1.00 94.19 82 ASN A CA 1
ATOM 674 C C . ASN A 1 82 ? -9.643 12.105 18.002 1.00 94.19 82 ASN A C 1
ATOM 676 O O . ASN A 1 82 ? -10.617 12.264 18.741 1.00 94.19 82 ASN A O 1
ATOM 680 N N . GLN A 1 83 ? -9.694 11.291 16.943 1.00 92.81 83 GLN A N 1
ATOM 681 C CA . GLN A 1 83 ? -10.871 10.475 16.639 1.00 92.81 83 GLN A CA 1
ATOM 682 C C . GLN A 1 83 ? -11.152 9.456 17.747 1.00 92.81 83 GLN A C 1
ATOM 684 O O . GLN A 1 83 ? -12.292 9.344 18.196 1.00 92.81 83 GLN A O 1
ATOM 689 N N . MET A 1 84 ? -10.125 8.745 18.216 1.00 94.50 84 MET A N 1
ATOM 690 C CA . MET A 1 84 ? -10.256 7.779 19.306 1.00 94.50 84 MET A CA 1
ATOM 691 C C . MET A 1 84 ? -10.760 8.445 20.594 1.00 94.50 84 MET A C 1
ATOM 693 O O . MET A 1 84 ? -11.734 7.972 21.182 1.00 94.50 84 MET A O 1
ATOM 697 N N . MET A 1 85 ? -10.160 9.571 20.991 1.00 96.56 85 MET A N 1
ATOM 698 C CA . MET A 1 85 ? -10.545 10.330 22.185 1.00 96.56 85 MET A CA 1
ATOM 699 C C . MET A 1 85 ? -11.989 10.814 22.109 1.00 96.56 85 MET A C 1
ATOM 701 O O . MET A 1 85 ? -12.743 10.618 23.056 1.00 96.56 85 MET A O 1
ATOM 705 N N . LYS A 1 86 ? -12.433 11.310 20.947 1.00 96.50 86 LYS A N 1
ATOM 706 C CA . LYS A 1 86 ? -13.837 11.688 20.735 1.00 96.50 86 LYS A CA 1
ATOM 707 C C . LYS A 1 86 ? -14.803 10.545 21.068 1.00 96.50 86 LYS A C 1
ATOM 709 O O . LYS A 1 86 ? -15.840 10.785 21.682 1.00 96.50 86 LYS A O 1
ATOM 714 N N . TYR A 1 87 ? -14.501 9.310 20.664 1.00 95.81 87 TYR A N 1
ATOM 715 C CA . TYR A 1 87 ? -15.354 8.159 20.984 1.00 95.81 87 TYR A CA 1
ATOM 716 C C . TYR A 1 87 ? -15.314 7.785 22.467 1.00 95.81 87 TYR A C 1
ATOM 718 O O . TYR A 1 87 ? -16.354 7.428 23.025 1.00 95.81 87 TYR A O 1
ATOM 726 N N . ILE A 1 88 ? -14.143 7.882 23.099 1.00 96.00 88 ILE A N 1
ATOM 727 C CA . ILE A 1 88 ? -13.970 7.634 24.534 1.00 96.00 88 ILE A CA 1
ATOM 728 C C . ILE A 1 88 ? -14.785 8.651 25.343 1.00 96.00 88 ILE A C 1
ATOM 730 O O . ILE A 1 88 ? -15.631 8.253 26.143 1.00 96.00 88 ILE A O 1
ATOM 734 N N . ASP A 1 89 ? -14.627 9.945 25.066 1.00 96.38 89 ASP A N 1
ATOM 735 C CA . ASP A 1 89 ? -15.318 11.032 25.770 1.00 96.38 89 ASP A CA 1
ATOM 736 C C . ASP A 1 89 ? -16.842 10.946 25.601 1.00 96.38 89 ASP A C 1
ATOM 738 O O . ASP A 1 89 ? -17.602 11.108 26.559 1.00 96.38 89 ASP A O 1
ATOM 742 N N . LEU A 1 90 ? -17.317 10.607 24.397 1.00 96.12 90 LEU A N 1
ATOM 743 C CA . LEU A 1 90 ? -18.739 10.354 24.131 1.00 96.12 90 LEU A CA 1
ATOM 744 C C . LEU A 1 90 ? -19.305 9.179 24.933 1.00 96.12 90 LEU A C 1
ATOM 746 O O . LEU A 1 90 ? -20.516 9.128 25.163 1.00 96.12 90 LEU A O 1
ATOM 750 N N . LYS A 1 91 ? -18.473 8.198 25.295 1.00 95.25 91 LYS A N 1
ATOM 751 C CA . LYS A 1 91 ? -18.909 7.037 26.070 1.00 95.25 91 LYS A CA 1
ATOM 752 C C . LYS A 1 91 ? -18.853 7.314 27.566 1.00 95.25 91 LYS A C 1
ATOM 754 O O . LYS A 1 91 ? -19.788 6.928 28.258 1.00 95.25 91 LYS A O 1
ATOM 759 N N . ILE A 1 92 ? -17.811 8.005 28.029 1.00 95.19 92 ILE A N 1
ATOM 760 C CA . ILE A 1 92 ? -17.657 8.422 29.427 1.00 95.19 92 ILE A CA 1
ATOM 761 C C . ILE A 1 92 ? -18.754 9.415 29.818 1.00 95.19 92 ILE A C 1
ATOM 763 O O . ILE A 1 92 ? -19.372 9.238 30.852 1.00 95.19 92 ILE A O 1
ATOM 767 N N . SER A 1 93 ? -19.074 10.401 28.974 1.00 88.25 93 SER A N 1
ATOM 768 C CA . SER A 1 93 ? -20.125 11.399 29.261 1.00 88.25 93 SER A CA 1
ATOM 769 C C . SER A 1 93 ? -21.559 10.849 29.314 1.00 88.25 93 SER A C 1
ATOM 771 O O . SER A 1 93 ? -22.478 11.571 29.695 1.00 88.25 93 SER A O 1
ATOM 773 N N . LYS A 1 94 ? -21.772 9.596 28.893 1.00 79.00 94 LYS A N 1
ATOM 774 C CA . LYS A 1 94 ? -23.067 8.894 28.945 1.00 79.00 94 LYS A CA 1
ATOM 775 C C . LYS A 1 94 ? -23.177 7.909 30.115 1.00 79.00 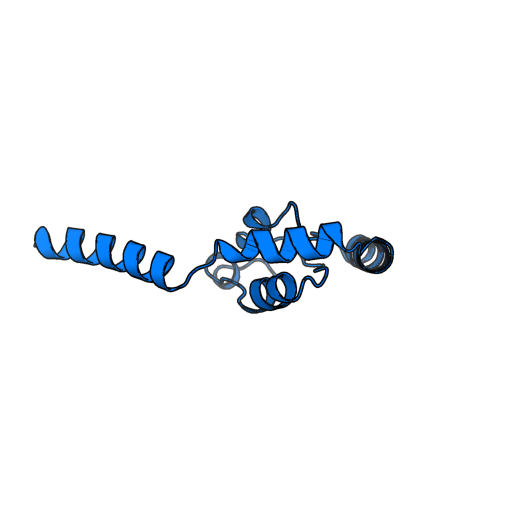94 LYS A C 1
ATOM 777 O O . LYS A 1 94 ? -24.214 7.255 30.228 1.00 79.00 94 LYS A O 1
ATOM 782 N N . LEU A 1 95 ? -22.107 7.749 30.894 1.00 64.00 95 LEU A N 1
ATOM 783 C CA . LEU A 1 95 ? -22.088 7.026 32.167 1.00 64.00 95 LEU A CA 1
ATOM 784 C C . LEU A 1 95 ? -22.411 8.001 33.301 1.00 64.00 95 LEU A C 1
ATOM 786 O O . LEU A 1 95 ? -23.108 7.555 34.235 1.00 64.00 95 LEU A O 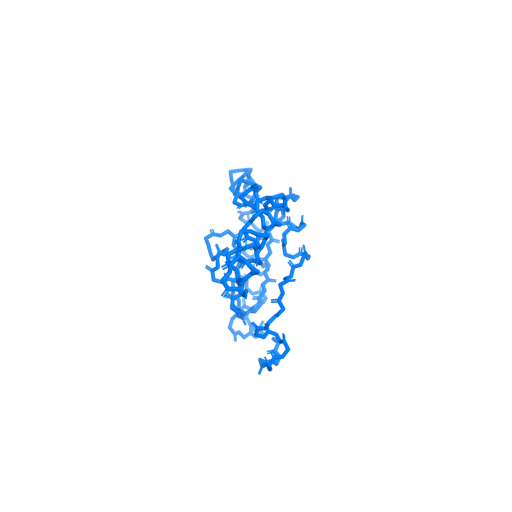1
#

InterPro domains:
  IPR055259 Spore protein YkvP/CgeB, glycosyl transferase-like domain [PF13524] (9-61)

Secondary structure (DSSP, 8-state):
----HHHHT---HHHHHHHHTT---EEE--TGGGTTTTTSEEESSHHHHHHHHHHHHHT--HHHHHHHHHHHTT--HHHHHHHHHHHHHHHHTT-